Protein AF-A0A954HLS7-F1 (afdb_monomer)

Secondary structure (DSSP, 8-state):
-B-SS-TTTTSEEEEE--TTSTTPPPEEEEE-----S----SSPP-SSSBTTBS---S---EEEEESSPPPHHHHHTT--TTEEEEEE-EETTEEEEE-STT--PPPP--S------HHHHHHHHHHHHHHT-TT-----

Foldseek 3Di:
DAQLQDQDQARDKDWDADPLDVPGDIDIGGHGDDRNDDPDDPDDDDDQADNPHNGHDADDAKDWDFPDDDDPVCVVVVHCPRTPDIDGQDDPVDPQFGPDPVRSGDDDPPDDPPVQPPVRVVVVVVVVCLVRDPVPPVDD

Mean predicted aligned error: 10.37 Å

pLDDT: mean 76.91, std 12.08, range [29.14, 93.25]

Radius of gyration: 17.45 Å; Cα contacts (8 Å, |Δi|>4): 148; chains: 1; bounding box: 38×36×38 Å

Sequence (140 aa):
SVDLDDTSEYGITFYLKDLSTPNAEMQKAHVKHQAKSDIRSKRPVDFGGRAGSHLWDGLIHNVRLHNAALSDEQLAAADSSQLLFDSRFVDDSHPGHDVSPHNHHASLETTGTAVRTPQQRARIALLHALLNSNEMIYVD

Solvent-accessible surface area (backbone atoms only — not comparable to full-atom values): 9107 Å² total; per-residue (Å²): 86,78,42,52,85,41,55,46,40,79,16,27,42,48,78,50,62,56,84,88,44,87,86,48,68,76,43,75,48,66,41,66,49,84,65,72,69,89,82,74,72,91,63,80,92,66,82,60,42,52,96,91,38,80,66,60,90,78,85,61,56,68,51,75,43,56,81,60,84,73,52,72,66,41,58,75,66,67,57,69,74,60,56,76,45,78,50,72,45,48,43,90,91,42,74,47,35,44,69,55,98,79,63,72,52,50,88,75,84,86,80,69,89,69,80,66,49,71,66,55,50,50,49,51,53,48,51,52,49,53,77,70,35,85,81,65,57,80,90,122

Structure (mmCIF, N/CA/C/O backbone):
data_AF-A0A954HLS7-F1
#
_entry.id   AF-A0A954HLS7-F1
#
loop_
_atom_site.group_PDB
_atom_site.id
_atom_site.type_symbol
_atom_site.label_atom_id
_atom_site.label_alt_id
_atom_site.label_comp_id
_atom_site.label_asym_id
_atom_site.label_entity_id
_atom_site.label_seq_id
_atom_site.pdbx_PDB_ins_code
_atom_site.Cartn_x
_atom_site.Cartn_y
_atom_site.Cartn_z
_atom_site.occupancy
_atom_site.B_iso_or_equiv
_atom_site.auth_seq_id
_atom_site.auth_comp_id
_atom_site.auth_asym_id
_atom_site.auth_atom_id
_atom_site.pdbx_PDB_model_num
ATOM 1 N N . SER A 1 1 ? -1.137 3.399 8.909 1.00 72.50 1 SER A N 1
ATOM 2 C CA . SER A 1 1 ? -1.754 2.810 10.113 1.00 72.50 1 SER A CA 1
ATOM 3 C C . SER A 1 1 ? -3.187 3.298 10.220 1.00 72.50 1 SER A C 1
ATOM 5 O O . SER A 1 1 ? -3.449 4.402 9.752 1.00 72.50 1 SER A O 1
ATOM 7 N N . VAL A 1 2 ? -4.094 2.489 10.769 1.00 77.88 2 VAL A N 1
ATOM 8 C CA . VAL A 1 2 ? -5.503 2.851 10.990 1.00 77.88 2 VAL A CA 1
ATOM 9 C C . VAL A 1 2 ? -5.897 2.387 12.393 1.00 77.88 2 VAL A C 1
ATOM 11 O O . VAL A 1 2 ? -5.859 1.191 12.672 1.00 77.88 2 VAL A O 1
ATOM 14 N N . ASP A 1 3 ? -6.285 3.331 13.237 1.00 82.44 3 ASP A N 1
ATOM 15 C CA . ASP A 1 3 ? -6.940 3.159 14.526 1.00 82.44 3 ASP A CA 1
ATOM 16 C C . ASP A 1 3 ? -8.337 3.785 14.423 1.00 82.44 3 ASP A C 1
ATOM 18 O O . ASP A 1 3 ? -8.490 5.002 14.363 1.00 82.44 3 ASP A O 1
ATOM 22 N N . LEU A 1 4 ? -9.366 2.939 14.336 1.00 82.62 4 LEU A N 1
ATOM 23 C CA . LEU A 1 4 ? -10.743 3.396 14.135 1.00 82.62 4 LEU A CA 1
ATOM 24 C C . LEU A 1 4 ? -11.387 3.961 15.412 1.00 82.62 4 LEU A C 1
ATOM 26 O O . LEU A 1 4 ? -12.449 4.586 15.324 1.00 82.62 4 LEU A O 1
ATOM 30 N N . ASP A 1 5 ? -10.768 3.765 16.578 1.00 85.62 5 ASP A N 1
ATOM 31 C CA . ASP A 1 5 ? -11.259 4.313 17.842 1.00 85.62 5 ASP A CA 1
ATOM 32 C C . ASP A 1 5 ? -10.825 5.783 18.024 1.00 85.62 5 ASP A C 1
ATOM 34 O O . ASP A 1 5 ? -11.541 6.570 18.659 1.00 85.62 5 ASP A O 1
ATOM 38 N N . ASP A 1 6 ? -9.719 6.201 17.396 1.00 86.31 6 ASP A N 1
ATOM 39 C CA . ASP A 1 6 ? -9.228 7.584 17.402 1.00 86.31 6 ASP A CA 1
ATOM 40 C C . ASP A 1 6 ? -9.733 8.407 16.205 1.00 86.31 6 ASP A C 1
ATOM 42 O O . ASP A 1 6 ? -9.049 8.615 15.216 1.00 86.31 6 ASP A O 1
ATOM 46 N N . THR A 1 7 ? -10.913 9.013 16.329 1.00 87.19 7 THR A N 1
ATOM 47 C CA . THR A 1 7 ? -11.462 9.894 15.269 1.00 87.19 7 THR A CA 1
ATOM 48 C C . THR A 1 7 ? -10.765 11.253 15.076 1.00 87.19 7 THR A C 1
ATOM 50 O O . TH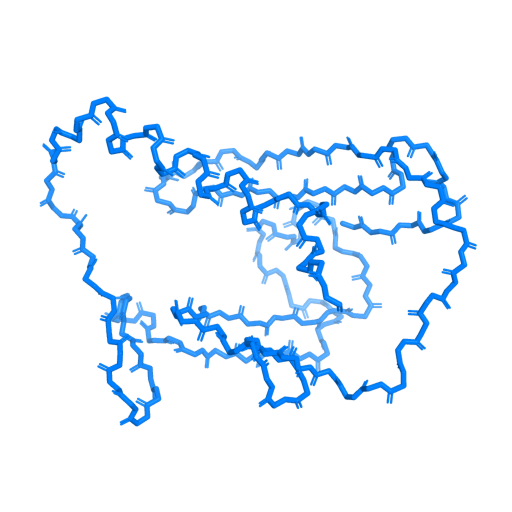R A 1 7 ? -11.319 12.149 14.424 1.00 87.19 7 THR A O 1
ATOM 53 N N . SER A 1 8 ? -9.594 11.473 15.674 1.00 90.31 8 SER A N 1
ATOM 54 C CA . SER 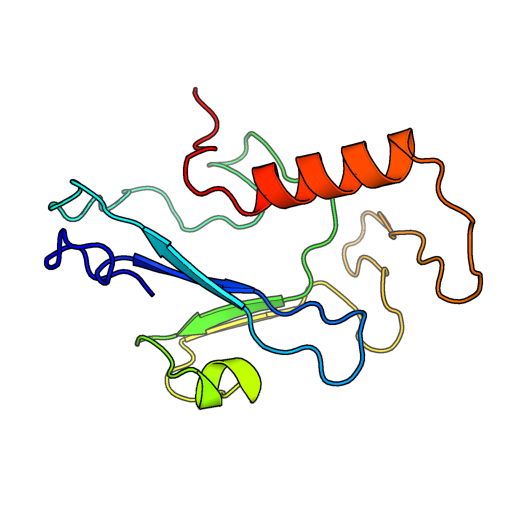A 1 8 ? -8.764 12.643 15.389 1.00 90.31 8 SER A CA 1
ATOM 55 C C . SER A 1 8 ? -8.031 12.497 14.047 1.00 90.31 8 SER A C 1
ATOM 57 O O . SER A 1 8 ? -8.259 11.563 13.283 1.00 90.31 8 SER A O 1
ATOM 59 N N . GLU A 1 9 ? -7.169 13.456 13.714 1.00 86.25 9 GLU A N 1
ATOM 60 C CA . GLU A 1 9 ? -6.292 13.345 12.542 1.00 86.25 9 GLU A CA 1
ATOM 61 C C . GLU A 1 9 ? -5.237 12.232 12.687 1.00 86.25 9 GLU A C 1
ATOM 63 O O . GLU A 1 9 ? -4.702 11.770 11.683 1.00 86.25 9 GLU A O 1
ATOM 68 N N . TYR A 1 10 ? -4.977 11.759 13.910 1.00 87.19 10 TYR A N 1
ATOM 69 C CA . TYR A 1 10 ? -3.959 10.747 14.198 1.00 87.19 10 TYR A CA 1
ATOM 70 C C . TYR A 1 10 ? -4.465 9.304 14.082 1.00 87.19 10 TYR A C 1
ATOM 72 O O . TYR A 1 10 ? -3.641 8.395 13.995 1.00 87.19 10 TYR A O 1
ATOM 80 N N . GLY A 1 11 ? -5.784 9.085 14.004 1.00 84.19 11 GLY A N 1
ATOM 81 C CA . GLY A 1 11 ? -6.347 7.745 13.822 1.00 84.19 11 GLY A CA 1
ATOM 82 C C . GLY A 1 11 ? -5.978 7.109 12.488 1.00 84.19 11 GLY A C 1
ATOM 83 O O . GLY A 1 11 ? -5.853 5.893 12.390 1.00 84.19 11 GLY A O 1
ATOM 84 N N . ILE A 1 12 ? -5.744 7.902 11.439 1.00 84.88 12 ILE A N 1
ATOM 85 C CA . ILE A 1 12 ? -5.318 7.383 10.135 1.00 84.88 12 ILE A CA 1
ATOM 86 C C . ILE A 1 12 ? -4.058 8.103 9.671 1.00 84.88 12 ILE A C 1
ATOM 88 O O . ILE A 1 12 ? -4.074 9.305 9.402 1.00 84.88 12 ILE A O 1
ATOM 92 N N . THR A 1 13 ? -2.993 7.323 9.480 1.00 85.38 13 THR A N 1
ATOM 93 C CA . THR A 1 13 ? -1.708 7.805 8.958 1.00 85.38 13 THR A CA 1
ATOM 94 C C . THR A 1 13 ? -1.341 7.083 7.671 1.00 85.38 13 THR A C 1
ATOM 96 O O . THR A 1 13 ? -1.205 5.851 7.652 1.00 85.38 13 THR A O 1
ATOM 99 N N . PHE A 1 14 ? -1.111 7.856 6.613 1.00 84.44 14 PHE A N 1
ATOM 100 C CA . PHE A 1 14 ? -0.532 7.389 5.356 1.00 84.44 14 PHE A CA 1
ATOM 101 C C . PHE A 1 14 ? 0.959 7.636 5.329 1.00 84.44 14 PHE A C 1
ATOM 103 O O . PHE A 1 14 ? 1.434 8.671 5.795 1.00 84.44 14 PHE A O 1
ATOM 110 N N . TYR A 1 15 ? 1.664 6.693 4.722 1.00 83.75 15 TYR A N 1
ATOM 111 C CA . TYR A 1 15 ? 3.099 6.744 4.532 1.00 83.75 15 TYR A CA 1
ATOM 112 C C . TYR A 1 15 ? 3.396 6.585 3.056 1.00 83.75 15 TYR A C 1
ATOM 114 O O . TYR A 1 15 ? 2.887 5.666 2.415 1.00 83.75 15 TYR A O 1
ATOM 122 N N . LEU A 1 16 ? 4.234 7.467 2.532 1.00 84.62 16 LEU A N 1
ATOM 123 C CA . LEU A 1 16 ? 4.662 7.422 1.147 1.00 84.62 16 LEU A CA 1
ATOM 124 C C . LEU A 1 16 ? 6.159 7.689 1.075 1.00 84.62 16 LEU A C 1
ATOM 126 O O . LEU A 1 16 ? 6.658 8.659 1.640 1.00 84.62 16 LEU A O 1
ATOM 130 N N . LYS A 1 17 ? 6.881 6.838 0.353 1.00 80.69 17 LYS A N 1
ATOM 131 C CA . LYS A 1 17 ? 8.299 7.032 0.065 1.00 80.69 17 LYS A CA 1
ATOM 132 C C . LYS A 1 17 ? 8.522 6.848 -1.427 1.00 80.69 17 LYS A C 1
ATOM 134 O O . LYS A 1 17 ? 8.208 5.794 -1.970 1.00 80.69 17 LYS A O 1
ATOM 139 N N . ASP A 1 18 ? 9.066 7.873 -2.073 1.00 79.19 18 ASP A N 1
ATOM 140 C CA . ASP A 1 18 ? 9.431 7.801 -3.485 1.00 79.19 18 ASP A CA 1
ATOM 141 C C . ASP A 1 18 ? 10.719 6.986 -3.645 1.00 79.19 18 ASP A C 1
ATOM 143 O O . ASP A 1 18 ? 11.816 7.455 -3.349 1.00 79.19 18 ASP A O 1
ATOM 147 N N . LEU A 1 19 ? 10.586 5.746 -4.113 1.00 77.50 19 LEU A N 1
ATOM 148 C CA . LEU A 1 19 ? 11.722 4.845 -4.304 1.00 77.50 19 LEU A CA 1
ATOM 149 C C . LEU A 1 19 ? 12.576 5.186 -5.538 1.00 77.50 19 LEU A C 1
ATOM 151 O O . LEU A 1 19 ? 13.650 4.612 -5.697 1.00 77.50 19 LEU A O 1
ATOM 155 N N . SER A 1 20 ? 12.143 6.116 -6.398 1.00 68.06 20 SER A N 1
ATOM 156 C CA . SER A 1 20 ? 12.937 6.567 -7.551 1.00 68.06 20 SER A CA 1
ATOM 157 C C . SER A 1 20 ? 14.052 7.543 -7.165 1.00 68.06 20 SER A C 1
ATOM 159 O O . SER A 1 20 ? 15.031 7.687 -7.898 1.00 68.06 20 SER A O 1
ATOM 161 N N . THR A 1 21 ? 13.931 8.189 -6.000 1.00 75.12 21 THR A N 1
ATOM 162 C CA . THR A 1 21 ? 14.927 9.127 -5.478 1.00 75.12 21 THR A CA 1
ATOM 163 C C . THR A 1 21 ? 15.747 8.447 -4.377 1.00 75.12 21 THR A C 1
ATOM 165 O O . THR A 1 21 ? 15.189 8.058 -3.345 1.00 75.12 21 THR A O 1
ATOM 168 N N . PRO A 1 22 ? 17.079 8.310 -4.538 1.00 78.31 22 PRO A N 1
ATOM 169 C CA . PRO A 1 22 ? 17.928 7.760 -3.489 1.00 78.31 22 PRO A CA 1
ATOM 170 C C . PRO A 1 22 ? 17.766 8.545 -2.187 1.00 78.31 22 PRO A C 1
ATOM 172 O O . PRO A 1 22 ? 17.853 9.771 -2.182 1.00 78.31 22 PRO A O 1
ATOM 175 N N . ASN A 1 23 ? 17.550 7.831 -1.081 1.00 79.94 23 ASN A N 1
ATOM 176 C CA . ASN A 1 23 ? 17.339 8.411 0.249 1.00 79.94 23 ASN A CA 1
ATOM 177 C C . ASN A 1 23 ? 16.155 9.391 0.348 1.00 79.94 23 ASN A C 1
ATOM 179 O O . ASN A 1 23 ? 16.182 10.275 1.200 1.00 79.94 23 ASN A O 1
ATOM 183 N N . ALA A 1 24 ? 15.116 9.241 -0.485 1.00 81.62 24 ALA A N 1
ATOM 184 C CA . ALA A 1 24 ? 13.890 10.019 -0.328 1.00 81.62 24 ALA A CA 1
ATOM 185 C C . ALA A 1 24 ? 13.359 9.936 1.109 1.00 81.62 24 ALA A C 1
ATOM 187 O O . ALA A 1 24 ? 13.277 8.850 1.696 1.00 81.62 24 ALA A O 1
ATOM 188 N N . GLU A 1 25 ? 12.977 11.084 1.661 1.00 87.44 25 GLU A N 1
ATOM 189 C CA . GLU A 1 25 ? 12.346 11.142 2.973 1.00 87.44 25 GLU A CA 1
ATOM 190 C C . GLU A 1 25 ? 10.960 10.491 2.931 1.00 87.44 25 GLU A C 1
ATOM 192 O O . GLU A 1 25 ? 10.227 10.589 1.942 1.00 87.44 25 GLU A O 1
ATOM 197 N N . MET A 1 26 ? 10.599 9.809 4.019 1.00 85.62 26 MET A N 1
ATOM 198 C CA . MET A 1 26 ? 9.264 9.246 4.164 1.00 85.62 26 MET A CA 1
ATOM 199 C C . MET A 1 26 ? 8.271 10.365 4.473 1.00 85.62 26 MET A C 1
ATOM 201 O O . MET A 1 26 ? 8.365 11.038 5.497 1.00 85.62 26 MET A O 1
ATOM 205 N N . GLN A 1 27 ? 7.305 10.543 3.583 1.00 87.94 27 GLN A N 1
ATOM 206 C CA . GLN A 1 27 ? 6.222 11.501 3.733 1.00 87.94 27 GLN A CA 1
ATOM 207 C C . GLN A 1 27 ? 5.102 10.886 4.565 1.00 87.94 27 GLN A C 1
ATOM 209 O O . GLN A 1 27 ? 4.817 9.690 4.452 1.00 87.94 27 GLN A O 1
ATOM 214 N N . LYS A 1 28 ? 4.457 11.721 5.382 1.00 89.25 28 LYS A N 1
ATOM 215 C CA . LYS A 1 28 ? 3.332 11.329 6.231 1.00 89.25 28 LYS A CA 1
ATOM 216 C C . LYS A 1 28 ? 2.152 12.258 6.017 1.00 89.25 28 LYS A C 1
ATOM 218 O O . LYS A 1 28 ? 2.330 13.474 5.965 1.00 89.25 28 LYS A O 1
ATOM 223 N N . ALA A 1 29 ? 0.959 11.686 5.955 1.00 87.44 29 ALA A N 1
ATOM 224 C CA . ALA A 1 29 ? -0.287 12.439 5.961 1.00 87.44 29 ALA A CA 1
ATOM 225 C C . ALA A 1 29 ? -1.221 11.886 7.038 1.00 87.44 29 ALA A C 1
ATOM 227 O O . ALA A 1 29 ? -1.382 10.672 7.159 1.00 87.44 29 ALA A O 1
ATOM 228 N N . HIS A 1 30 ? -1.825 12.797 7.793 1.00 88.31 30 HIS A N 1
ATOM 229 C CA . HIS A 1 30 ? -2.794 12.526 8.850 1.00 88.31 30 HIS A CA 1
ATOM 230 C C . HIS A 1 30 ? -4.181 12.889 8.335 1.00 88.31 30 HIS A C 1
ATOM 232 O O . HIS A 1 30 ? -4.354 13.951 7.729 1.00 88.31 30 HIS A O 1
ATOM 238 N N . VAL A 1 31 ? -5.159 12.008 8.530 1.00 81.50 31 VAL A N 1
ATOM 239 C CA . VAL A 1 31 ? -6.514 12.211 8.012 1.00 81.50 31 VAL A CA 1
ATOM 240 C C . VAL A 1 31 ? -7.528 11.969 9.112 1.00 81.50 31 VAL A C 1
ATOM 242 O O . VAL A 1 31 ? -7.619 10.885 9.681 1.00 81.50 31 VAL A O 1
ATOM 245 N N . LYS A 1 32 ? -8.344 12.992 9.369 1.00 85.88 32 LYS A N 1
ATOM 246 C CA . LYS A 1 32 ? -9.490 12.874 10.266 1.00 85.88 32 LYS A CA 1
ATOM 247 C C . LYS A 1 32 ? -10.545 11.962 9.646 1.00 85.88 32 LYS A C 1
ATOM 249 O O . LYS A 1 32 ? -10.925 12.159 8.495 1.00 85.88 32 LYS A O 1
ATOM 254 N N . HIS A 1 33 ? -11.092 11.037 10.428 1.00 81.50 33 HIS A N 1
ATOM 255 C CA . HIS A 1 33 ? -12.184 10.166 9.993 1.00 81.50 33 HIS A CA 1
ATOM 256 C C . HIS A 1 33 ? -13.354 10.165 10.978 1.00 81.50 33 HIS A C 1
ATOM 258 O O . HIS A 1 33 ? -13.249 10.586 12.126 1.00 81.50 33 HIS A O 1
ATOM 264 N N . GLN A 1 34 ? -14.503 9.684 10.504 1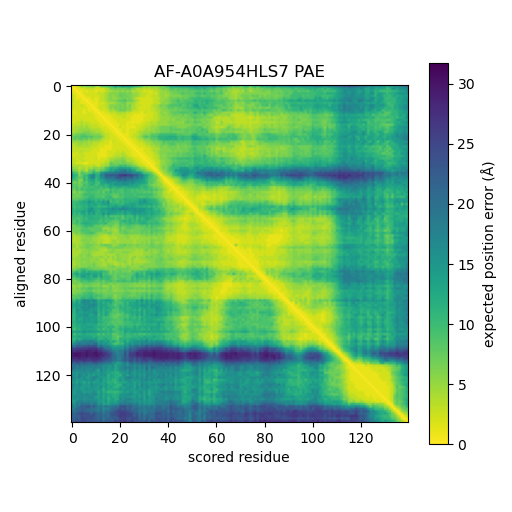.00 81.38 34 GLN A N 1
ATOM 265 C CA . GLN A 1 34 ? -15.700 9.463 11.326 1.00 81.38 34 GLN A CA 1
ATOM 266 C C . GLN A 1 34 ? -16.050 7.976 11.465 1.00 81.38 34 GLN A C 1
ATOM 268 O O . GLN A 1 34 ? -16.985 7.624 12.182 1.00 81.38 34 GLN A O 1
ATOM 273 N N . ALA A 1 35 ? -15.315 7.099 10.776 1.00 73.25 35 ALA A N 1
ATOM 274 C CA . ALA A 1 35 ? -15.519 5.661 10.841 1.00 73.25 35 ALA A CA 1
ATOM 275 C C . ALA A 1 35 ? -15.129 5.142 12.233 1.00 73.25 35 ALA A C 1
ATOM 277 O O . ALA A 1 35 ? -13.952 5.155 12.562 1.00 73.25 35 ALA A O 1
ATOM 278 N N . LYS A 1 36 ? -16.118 4.712 13.025 1.00 72.69 36 LYS A N 1
ATOM 279 C CA . LYS A 1 36 ? -15.956 4.178 14.395 1.00 72.69 36 LYS A CA 1
ATOM 280 C C . LYS A 1 36 ? -16.331 2.699 14.524 1.00 72.69 36 LYS A C 1
ATOM 282 O O . LYS A 1 36 ? -16.481 2.185 15.625 1.00 72.69 36 LYS A O 1
ATOM 287 N N . SER A 1 37 ? -16.615 2.032 13.408 1.00 66.75 37 SER A N 1
ATOM 288 C CA . SER A 1 37 ? -17.142 0.669 13.416 1.00 66.75 37 SER A CA 1
ATOM 289 C C . SER A 1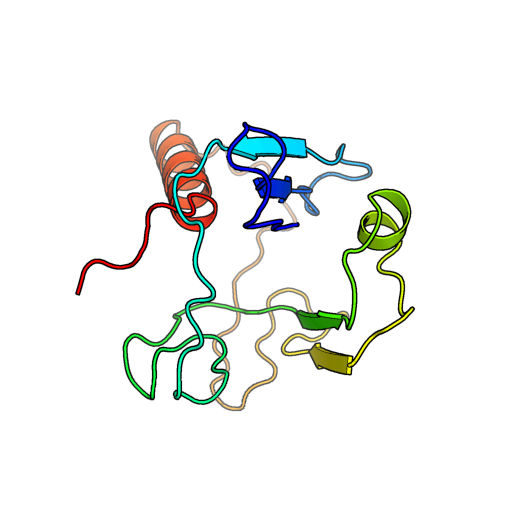 37 ? -16.322 -0.237 12.520 1.00 66.75 37 SER A C 1
ATOM 291 O O . SER A 1 37 ? -15.988 0.138 11.397 1.00 66.75 37 SER A O 1
ATOM 293 N N . ASP A 1 38 ? -16.078 -1.445 13.018 1.00 61.56 38 ASP A N 1
ATOM 294 C CA . ASP A 1 38 ? -15.357 -2.522 12.352 1.00 61.56 38 ASP A CA 1
ATOM 295 C C . ASP A 1 38 ? -16.136 -2.978 11.100 1.00 61.56 38 ASP A C 1
ATOM 297 O O . ASP A 1 38 ? -17.053 -3.804 11.166 1.00 61.56 38 ASP A O 1
ATOM 301 N N . ILE A 1 39 ? -15.832 -2.389 9.938 1.00 63.78 39 ILE A N 1
ATOM 302 C CA . ILE A 1 39 ? -16.363 -2.858 8.654 1.00 63.78 39 ILE A CA 1
ATOM 303 C C . ILE A 1 39 ? -15.606 -4.137 8.299 1.00 63.78 39 ILE A C 1
ATOM 305 O O . ILE A 1 39 ? -14.624 -4.129 7.558 1.00 63.78 39 ILE A O 1
ATOM 309 N N . ARG A 1 40 ? -16.078 -5.272 8.820 1.00 65.06 40 ARG A N 1
ATOM 310 C CA . ARG A 1 40 ? -15.591 -6.585 8.392 1.00 65.06 40 ARG A CA 1
ATOM 311 C C . ARG A 1 40 ? -16.313 -7.023 7.135 1.00 65.06 40 ARG A C 1
ATOM 313 O O . ARG A 1 40 ? -17.445 -7.511 7.172 1.00 65.06 40 ARG A O 1
ATOM 320 N N . SER A 1 41 ? -15.631 -6.876 6.007 1.00 71.31 41 SER A N 1
ATOM 321 C CA . SER A 1 41 ? -16.058 -7.511 4.767 1.00 71.31 41 SER A CA 1
ATOM 322 C C . SER A 1 41 ? -16.123 -9.030 4.959 1.00 71.31 41 SER A C 1
ATOM 324 O O . SER A 1 41 ? -15.184 -9.642 5.459 1.00 71.31 41 SER A O 1
ATOM 326 N N . LYS A 1 42 ? -17.225 -9.655 4.530 1.00 80.38 42 LYS A N 1
ATOM 327 C CA . LYS A 1 42 ? -17.326 -11.124 4.423 1.00 80.38 42 LYS A CA 1
ATOM 328 C C . LYS A 1 42 ? -16.652 -11.669 3.158 1.00 80.38 42 LYS A C 1
ATOM 330 O O . LYS A 1 42 ? -16.686 -12.873 2.920 1.00 80.38 42 LYS A O 1
ATOM 335 N N . ARG A 1 43 ? -16.123 -10.790 2.303 1.00 77.44 43 ARG A N 1
ATOM 336 C CA . ARG A 1 43 ? -15.457 -11.176 1.057 1.00 77.44 43 ARG A CA 1
ATOM 337 C C . ARG A 1 43 ? -14.037 -11.665 1.359 1.00 77.44 43 ARG A C 1
ATOM 339 O O . ARG A 1 43 ? -13.440 -11.188 2.324 1.00 77.44 43 ARG A O 1
ATOM 346 N N . PRO A 1 44 ? -13.496 -12.586 0.545 1.00 80.44 44 PRO A N 1
ATOM 347 C CA . PRO A 1 44 ? -12.083 -12.929 0.624 1.00 80.44 44 PRO A CA 1
ATOM 348 C C . PRO A 1 44 ? -11.216 -11.687 0.386 1.00 80.44 44 PRO A C 1
ATOM 350 O O . PRO A 1 44 ? -11.638 -10.742 -0.285 1.00 80.44 44 PRO A O 1
ATOM 353 N N . VAL A 1 45 ? -10.004 -11.708 0.940 1.00 79.38 45 VAL A N 1
ATOM 354 C CA . VAL A 1 45 ? -8.968 -10.731 0.595 1.00 79.38 45 VAL A CA 1
ATOM 355 C C . VAL A 1 45 ? -8.582 -10.961 -0.865 1.00 79.38 45 VAL A C 1
ATOM 357 O O . VAL A 1 45 ? -8.320 -12.096 -1.258 1.00 79.38 45 VAL A O 1
ATOM 360 N N . ASP A 1 46 ? -8.582 -9.891 -1.652 1.00 82.00 46 ASP A N 1
ATOM 361 C CA . ASP A 1 46 ? -8.266 -9.894 -3.080 1.00 82.00 46 ASP A CA 1
ATOM 362 C C . ASP A 1 46 ? -7.240 -8.785 -3.350 1.00 82.00 46 ASP A C 1
ATOM 364 O O . ASP A 1 46 ? -7.290 -7.725 -2.718 1.00 82.00 46 ASP A O 1
ATOM 368 N N . PHE A 1 47 ? -6.296 -9.034 -4.255 1.00 82.31 47 PHE A N 1
ATOM 369 C CA . PHE A 1 47 ? -5.240 -8.090 -4.619 1.00 82.31 47 PHE A CA 1
ATOM 370 C C . PHE A 1 47 ? -5.339 -7.787 -6.107 1.00 82.31 47 PHE A C 1
ATOM 372 O O . PHE A 1 47 ? -5.287 -8.689 -6.937 1.00 82.31 47 PHE A O 1
ATOM 379 N N . GLY A 1 48 ? -5.462 -6.504 -6.447 1.00 80.38 48 GLY A N 1
ATOM 380 C CA . GLY A 1 48 ? -5.617 -6.093 -7.841 1.00 80.38 48 GLY A CA 1
ATOM 381 C C . GLY A 1 48 ? -7.003 -6.390 -8.424 1.00 80.38 48 GLY A C 1
ATOM 382 O O . GLY A 1 48 ? -7.144 -6.481 -9.638 1.00 80.38 48 GLY A O 1
ATOM 383 N N . GLY A 1 49 ? -8.031 -6.533 -7.587 1.00 81.50 49 GLY A N 1
ATOM 384 C CA . GLY A 1 49 ? -9.402 -6.748 -8.033 1.00 81.50 49 GLY A CA 1
ATOM 385 C C . GLY A 1 49 ? -10.428 -6.557 -6.921 1.00 81.50 49 GLY A C 1
ATOM 386 O O . GLY A 1 49 ? -10.102 -6.251 -5.772 1.00 81.50 49 GLY A O 1
ATOM 387 N N . ARG A 1 50 ? -11.700 -6.735 -7.280 1.00 78.56 50 ARG A N 1
ATOM 388 C CA . ARG A 1 50 ? -12.845 -6.752 -6.367 1.00 78.56 50 ARG A CA 1
ATOM 389 C C . ARG A 1 50 ? -13.744 -7.933 -6.715 1.00 78.56 50 ARG A C 1
ATOM 391 O O . ARG A 1 50 ? -14.618 -7.811 -7.574 1.00 78.56 50 ARG A O 1
ATOM 398 N N . ALA A 1 51 ? -13.559 -9.062 -6.031 1.00 74.62 51 ALA A N 1
ATOM 399 C CA . ALA A 1 51 ? -14.411 -10.249 -6.177 1.00 74.62 51 ALA A CA 1
ATOM 400 C C . ALA A 1 51 ? -14.551 -10.708 -7.647 1.00 74.62 51 ALA A C 1
ATOM 402 O O . ALA A 1 51 ? -15.647 -11.026 -8.105 1.00 74.62 51 ALA A O 1
ATOM 403 N N . GLY A 1 52 ? -13.438 -10.687 -8.391 1.00 74.56 52 GLY A N 1
ATOM 404 C CA . GLY A 1 52 ? -13.397 -11.051 -9.813 1.00 74.56 52 GLY A CA 1
ATOM 405 C C . GLY A 1 52 ? -13.837 -9.954 -10.795 1.00 74.56 52 GLY A C 1
ATOM 406 O O . GLY A 1 52 ? -14.030 -10.241 -11.972 1.00 74.56 52 GLY A O 1
ATOM 407 N N . SER A 1 53 ? -13.998 -8.708 -10.340 1.00 77.69 53 SER A N 1
ATOM 408 C CA . SER A 1 53 ? -14.326 -7.533 -11.167 1.00 77.69 53 SER A CA 1
ATOM 409 C C . SER A 1 53 ? -13.381 -6.358 -10.872 1.00 77.69 53 SER A C 1
ATOM 411 O O . SER A 1 53 ? -12.635 -6.416 -9.899 1.00 77.69 53 SER A O 1
ATOM 413 N N . HIS A 1 54 ? -13.407 -5.298 -11.695 1.00 78.12 54 HIS A N 1
ATOM 414 C CA . HIS A 1 54 ? -12.548 -4.101 -11.559 1.00 78.12 54 HIS A CA 1
ATOM 415 C C . HIS A 1 54 ? -11.064 -4.444 -11.388 1.00 78.12 54 HIS A C 1
ATOM 417 O O . HIS A 1 54 ? -10.431 -4.091 -10.393 1.00 78.12 54 HIS A O 1
ATOM 423 N N . LEU A 1 55 ? -10.543 -5.200 -12.350 1.00 81.06 55 LEU A N 1
ATOM 424 C CA . LEU A 1 55 ? -9.175 -5.689 -12.303 1.00 81.06 55 LEU A CA 1
ATOM 425 C C . LEU A 1 55 ? -8.190 -4.531 -12.466 1.00 81.06 55 LEU A C 1
ATOM 427 O O . LEU A 1 55 ? -8.384 -3.637 -13.292 1.00 81.06 55 LEU A O 1
ATOM 431 N N . TRP A 1 56 ? -7.142 -4.565 -11.657 1.00 78.38 56 TRP A N 1
ATOM 432 C CA . TRP A 1 56 ? -6.001 -3.680 -11.763 1.00 78.38 56 TRP A CA 1
ATOM 433 C C . TRP A 1 56 ? -5.269 -3.938 -13.078 1.00 78.38 56 TRP A C 1
ATOM 435 O O . TRP A 1 56 ? -4.959 -5.082 -13.411 1.00 78.38 56 TRP A O 1
ATOM 445 N N . ASP A 1 57 ? -4.980 -2.858 -13.798 1.00 75.19 57 ASP A N 1
ATOM 446 C CA . ASP A 1 57 ? -4.168 -2.870 -15.010 1.00 75.19 57 ASP A CA 1
ATOM 447 C C . ASP A 1 57 ? -2.842 -2.155 -14.721 1.00 75.19 57 ASP A C 1
ATOM 449 O O . ASP A 1 57 ? -2.737 -0.926 -14.771 1.00 75.19 57 ASP A O 1
ATOM 453 N N . GLY A 1 58 ? -1.848 -2.938 -14.301 1.00 75.50 58 GLY A N 1
ATOM 454 C CA . GLY A 1 58 ? -0.517 -2.469 -13.937 1.00 75.50 58 GLY A CA 1
ATOM 455 C C . GLY A 1 58 ? 0.270 -3.510 -13.141 1.00 75.50 58 GLY A C 1
ATOM 456 O O . GLY A 1 58 ? -0.218 -4.602 -12.854 1.00 75.50 58 GLY A O 1
ATOM 457 N N . LEU A 1 59 ? 1.485 -3.153 -12.722 1.00 79.12 59 LEU A N 1
ATOM 458 C CA . LEU A 1 59 ? 2.342 -4.039 -11.930 1.00 79.12 59 LEU A CA 1
ATOM 459 C C . LEU A 1 59 ? 2.193 -3.775 -10.436 1.00 79.12 59 LEU A C 1
ATOM 461 O O . LEU A 1 59 ? 2.272 -2.636 -9.980 1.00 79.12 59 LEU A O 1
ATOM 465 N N . ILE A 1 60 ? 2.026 -4.850 -9.677 1.00 79.94 60 ILE A N 1
ATOM 466 C CA . ILE A 1 60 ? 2.174 -4.860 -8.222 1.00 79.94 60 ILE A CA 1
ATOM 467 C C . ILE A 1 60 ? 3.572 -5.411 -7.949 1.00 79.94 60 ILE A C 1
ATOM 469 O O . ILE A 1 60 ? 3.940 -6.415 -8.535 1.00 79.94 60 ILE A O 1
ATOM 473 N N . HIS A 1 61 ? 4.373 -4.769 -7.100 1.00 79.06 61 HIS A N 1
ATOM 474 C CA . HIS A 1 61 ? 5.719 -5.267 -6.795 1.00 79.06 61 HIS A CA 1
ATOM 475 C C . HIS A 1 61 ? 5.655 -6.400 -5.769 1.00 79.06 61 HIS A C 1
ATOM 477 O O . HIS A 1 61 ? 5.970 -7.560 -6.038 1.00 79.06 61 HIS A O 1
ATOM 483 N N . ASN A 1 62 ? 5.240 -6.055 -4.558 1.00 85.56 62 ASN A N 1
ATOM 484 C CA . ASN A 1 62 ? 5.101 -6.973 -3.448 1.00 85.56 62 ASN A CA 1
ATOM 485 C C . ASN A 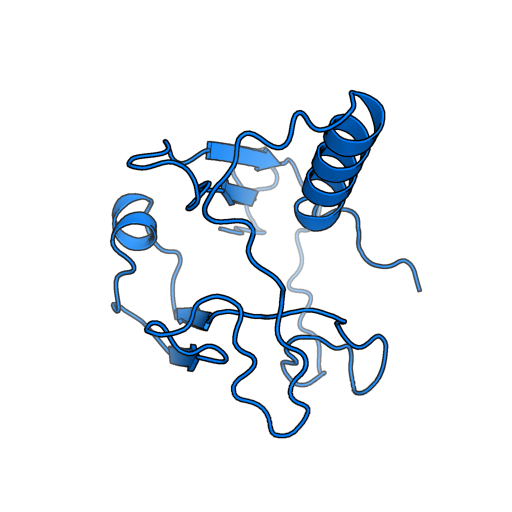1 62 ? 3.913 -6.569 -2.5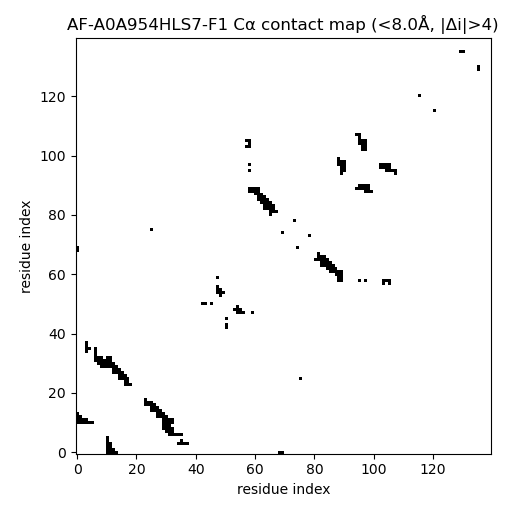81 1.00 85.56 62 ASN A C 1
ATOM 487 O O . ASN A 1 62 ? 3.574 -5.394 -2.455 1.00 85.56 62 ASN A O 1
ATOM 491 N N . VAL A 1 63 ? 3.302 -7.567 -1.962 1.00 86.94 63 VAL A N 1
ATOM 492 C CA . VAL A 1 63 ? 2.217 -7.399 -1.005 1.00 86.94 63 VAL A CA 1
ATOM 493 C C . VAL A 1 63 ? 2.636 -8.075 0.284 1.00 86.94 63 VAL A C 1
ATOM 495 O O . VAL A 1 63 ? 2.902 -9.277 0.296 1.00 86.94 63 VAL A O 1
ATOM 498 N N . ARG A 1 64 ? 2.686 -7.297 1.367 1.00 90.50 64 ARG A N 1
ATOM 499 C CA . ARG A 1 64 ? 3.046 -7.775 2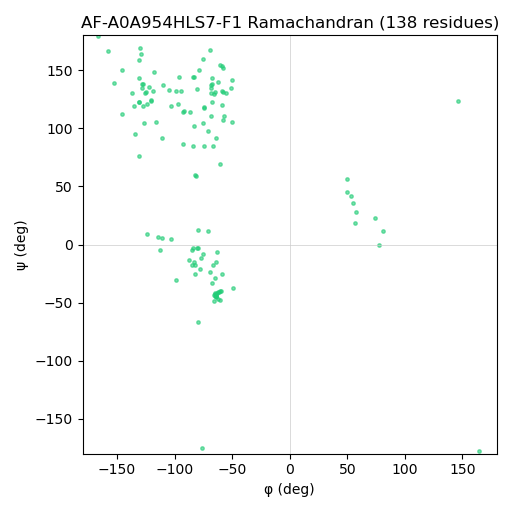.703 1.00 90.50 64 ARG A CA 1
ATOM 500 C C . ARG A 1 64 ? 1.919 -7.476 3.680 1.00 90.50 64 ARG A C 1
ATOM 502 O O . ARG A 1 64 ? 1.376 -6.374 3.677 1.00 90.50 64 ARG A O 1
ATOM 509 N N . LEU A 1 65 ? 1.579 -8.452 4.514 1.00 88.06 65 LEU A N 1
ATOM 510 C CA . LEU A 1 65 ? 0.605 -8.306 5.595 1.00 88.06 65 LEU A CA 1
ATOM 511 C C . LEU A 1 65 ? 1.298 -8.570 6.924 1.00 88.06 65 LEU A C 1
ATOM 513 O O . LEU A 1 65 ? 1.959 -9.595 7.068 1.00 88.06 65 LEU A O 1
ATOM 517 N N . HIS A 1 66 ? 1.095 -7.691 7.901 1.00 90.81 66 HIS A N 1
ATOM 518 C CA . HIS A 1 66 ? 1.636 -7.835 9.249 1.00 90.81 66 HIS A CA 1
ATOM 519 C C . HIS A 1 66 ? 0.501 -7.937 10.273 1.00 90.81 66 HIS A C 1
ATOM 521 O O . HIS A 1 66 ? -0.559 -7.339 10.101 1.00 90.81 66 HIS A O 1
ATOM 527 N N . ASN A 1 67 ? 0.730 -8.680 11.355 1.00 91.69 67 ASN A N 1
ATOM 528 C CA . ASN A 1 67 ? -0.200 -8.846 12.476 1.00 91.69 67 ASN A CA 1
ATOM 529 C C . ASN A 1 67 ? -0.178 -7.663 13.463 1.00 91.69 67 ASN A C 1
ATOM 531 O O . ASN A 1 67 ? -0.656 -7.782 14.589 1.00 91.69 67 ASN A O 1
ATOM 535 N N . ALA A 1 68 ? 0.447 -6.549 13.088 1.00 89.38 68 ALA A N 1
ATOM 536 C CA . ALA A 1 68 ? 0.497 -5.336 13.886 1.00 89.38 68 ALA A CA 1
ATOM 537 C C . ALA A 1 68 ? 0.774 -4.118 13.005 1.00 89.38 68 ALA A C 1
ATOM 539 O O . ALA A 1 68 ? 1.212 -4.241 11.857 1.00 89.38 68 ALA A O 1
ATOM 540 N N . ALA A 1 69 ? 0.556 -2.937 13.580 1.00 85.69 69 ALA A N 1
ATOM 541 C CA . ALA A 1 69 ? 1.051 -1.696 13.012 1.00 85.69 69 ALA A CA 1
ATOM 542 C C . ALA A 1 69 ? 2.584 -1.650 13.115 1.00 85.69 69 ALA A C 1
ATOM 544 O O . ALA A 1 69 ? 3.143 -1.878 14.186 1.00 85.69 69 ALA A O 1
ATOM 545 N N . LEU A 1 70 ? 3.246 -1.343 12.000 1.00 87.62 70 LEU A N 1
ATOM 546 C CA . LEU A 1 70 ? 4.691 -1.134 11.955 1.00 87.62 70 LEU A CA 1
ATOM 547 C C . LEU A 1 70 ? 5.037 0.301 12.366 1.00 87.62 70 LEU A C 1
ATOM 549 O O . LEU A 1 70 ? 4.315 1.234 12.005 1.00 87.62 70 LEU A O 1
ATOM 553 N N . SER A 1 71 ? 6.158 0.474 13.069 1.00 87.44 71 SER A N 1
ATOM 554 C CA . SER A 1 71 ? 6.778 1.787 13.263 1.00 87.44 71 SER A CA 1
ATOM 555 C C . SER A 1 71 ? 7.362 2.323 11.952 1.00 87.44 71 SER A C 1
ATOM 557 O O . SER A 1 71 ? 7.531 1.585 10.975 1.00 87.44 71 SER A O 1
ATOM 559 N N . ASP A 1 72 ? 7.715 3.608 11.928 1.00 83.62 72 ASP A N 1
ATOM 560 C CA . ASP A 1 72 ? 8.334 4.225 10.752 1.00 83.62 72 ASP A CA 1
ATOM 561 C C . ASP A 1 72 ? 9.668 3.556 10.399 1.00 83.62 72 ASP A C 1
ATOM 563 O O . ASP A 1 72 ? 9.964 3.325 9.226 1.00 83.62 72 ASP A O 1
ATOM 567 N N . GLU A 1 73 ? 10.467 3.210 11.411 1.00 86.25 73 GLU A N 1
ATOM 568 C CA . GLU A 1 73 ? 11.745 2.522 11.241 1.00 86.25 73 GLU A CA 1
ATOM 569 C C . GLU A 1 73 ? 11.533 1.124 10.664 1.00 86.25 73 GLU A C 1
ATOM 571 O O . GLU A 1 73 ? 12.242 0.726 9.740 1.00 86.25 73 GLU A O 1
ATOM 576 N N . GLN A 1 74 ? 10.528 0.397 11.161 1.00 89.19 74 GLN A N 1
ATOM 577 C CA . GLN A 1 74 ? 10.184 -0.934 10.664 1.00 89.19 74 GLN A CA 1
ATOM 578 C C . GLN A 1 74 ? 9.686 -0.884 9.215 1.00 89.19 74 GLN A C 1
ATOM 580 O O . GLN A 1 74 ? 10.090 -1.708 8.391 1.00 89.19 74 GLN A O 1
ATOM 585 N N . LEU A 1 75 ? 8.856 0.106 8.871 1.00 84.50 75 LEU A N 1
ATOM 586 C CA . LEU A 1 75 ? 8.385 0.312 7.502 1.00 84.50 75 LEU A CA 1
ATOM 587 C C . LEU A 1 75 ? 9.545 0.674 6.562 1.00 84.50 75 LEU A C 1
ATOM 589 O O . LEU A 1 75 ? 9.654 0.119 5.469 1.00 84.50 75 LEU A O 1
ATOM 593 N N . ALA A 1 76 ? 10.438 1.569 6.991 1.00 81.75 76 ALA A N 1
ATOM 594 C CA . ALA A 1 76 ? 11.593 1.997 6.206 1.00 81.75 76 ALA A CA 1
ATOM 595 C C . ALA A 1 76 ? 12.634 0.884 6.006 1.00 81.75 76 ALA A C 1
ATOM 597 O O . ALA A 1 76 ? 13.268 0.838 4.952 1.00 81.75 76 ALA A O 1
ATOM 598 N N . ALA A 1 77 ? 12.798 -0.003 6.990 1.00 83.06 77 ALA A N 1
ATOM 599 C CA . ALA A 1 77 ? 13.710 -1.143 6.932 1.00 83.06 77 ALA A CA 1
ATOM 600 C C . ALA A 1 77 ? 13.144 -2.348 6.159 1.00 83.06 77 ALA A C 1
ATOM 602 O O . ALA A 1 77 ? 13.845 -3.349 6.017 1.00 83.06 77 ALA A O 1
ATOM 603 N N . ALA A 1 78 ? 11.893 -2.274 5.680 1.00 78.88 78 ALA A N 1
ATOM 604 C CA . ALA A 1 78 ? 11.154 -3.426 5.164 1.00 78.88 78 ALA A CA 1
ATOM 605 C C . ALA A 1 78 ? 11.205 -4.615 6.144 1.00 78.88 78 ALA A C 1
ATOM 607 O O . ALA A 1 78 ? 11.431 -5.768 5.763 1.00 78.88 78 ALA A O 1
ATOM 608 N N . ASP A 1 79 ? 10.990 -4.323 7.426 1.00 81.56 79 ASP A N 1
ATOM 609 C CA . ASP A 1 79 ? 11.108 -5.279 8.519 1.00 81.56 79 ASP A CA 1
ATOM 610 C C . ASP A 1 79 ? 10.175 -6.490 8.323 1.00 81.56 79 ASP A C 1
ATOM 612 O O . ASP A 1 79 ? 9.163 -6.418 7.625 1.00 81.56 79 ASP A O 1
ATOM 616 N N . SER A 1 80 ? 10.553 -7.643 8.873 1.00 85.25 80 SER A N 1
ATOM 617 C CA . SER A 1 80 ? 9.816 -8.910 8.706 1.00 85.25 80 SER A CA 1
ATOM 618 C C . SER A 1 80 ? 9.142 -9.384 9.996 1.00 85.25 80 SER A C 1
ATOM 620 O O . SER A 1 80 ? 8.587 -10.482 10.046 1.00 85.25 80 SER A O 1
ATOM 622 N N . SER A 1 81 ? 9.187 -8.580 11.056 1.00 85.69 81 SER A N 1
ATOM 623 C CA . SER A 1 81 ? 8.489 -8.860 12.303 1.00 85.69 81 SER A CA 1
ATOM 624 C C . SER A 1 81 ? 6.984 -8.897 12.073 1.00 85.69 81 SER A C 1
ATOM 626 O O . SER A 1 81 ? 6.414 -8.124 11.301 1.00 85.69 81 SER A O 1
ATOM 628 N N . GLN A 1 82 ? 6.338 -9.860 12.733 1.00 87.69 82 GLN A N 1
ATOM 629 C CA . GLN A 1 82 ? 4.886 -10.039 12.698 1.00 87.69 82 GLN A CA 1
ATOM 630 C C . GLN A 1 82 ? 4.312 -10.218 11.279 1.00 87.69 82 GLN A C 1
ATOM 632 O O . GLN A 1 82 ? 3.111 -10.059 11.088 1.00 87.69 82 GLN A O 1
ATOM 637 N N . LEU A 1 83 ? 5.142 -10.574 10.294 1.00 93.25 83 LEU A N 1
ATOM 638 C CA . LEU A 1 83 ? 4.742 -10.830 8.915 1.00 93.25 83 LEU A CA 1
ATOM 639 C C . LEU A 1 83 ? 3.867 -12.090 8.846 1.00 93.25 83 LEU A C 1
ATOM 641 O O . LEU A 1 83 ? 4.271 -13.171 9.269 1.00 93.25 83 LEU A O 1
ATOM 645 N N . LEU A 1 84 ? 2.658 -11.937 8.317 1.00 91.12 84 LEU A N 1
ATOM 646 C CA . LEU A 1 84 ? 1.681 -13.004 8.095 1.00 91.12 84 LEU A CA 1
ATOM 647 C C . LEU A 1 84 ? 1.685 -13.500 6.647 1.00 91.12 84 LEU A C 1
ATOM 649 O O . LEU A 1 84 ? 1.356 -14.655 6.389 1.00 91.12 84 LEU A O 1
ATOM 653 N N . PHE A 1 85 ? 2.015 -12.621 5.703 1.00 90.19 85 PHE A N 1
ATOM 654 C CA . PHE A 1 85 ? 1.984 -12.902 4.272 1.00 90.19 85 PHE A CA 1
ATOM 655 C C . PHE A 1 85 ? 2.993 -12.015 3.548 1.00 90.19 85 PHE A C 1
ATOM 657 O O . PHE A 1 85 ? 3.088 -10.830 3.859 1.00 90.19 85 PHE A O 1
ATOM 664 N N . ASP A 1 86 ? 3.710 -12.580 2.579 1.00 90.50 86 ASP A N 1
ATOM 665 C CA . ASP A 1 86 ? 4.631 -11.870 1.689 1.00 90.50 86 ASP A CA 1
ATOM 666 C C . ASP A 1 86 ? 4.575 -12.533 0.313 1.00 90.50 86 ASP A C 1
ATOM 668 O O . ASP A 1 86 ? 4.951 -13.696 0.160 1.00 90.50 86 ASP A O 1
ATOM 672 N N . SER A 1 87 ? 4.049 -11.813 -0.673 1.00 86.56 87 SER A N 1
ATOM 673 C CA . SER A 1 87 ? 3.975 -12.268 -2.060 1.00 86.56 87 SER A CA 1
ATOM 674 C C . SER A 1 87 ? 4.618 -11.242 -2.969 1.00 86.56 87 SER A C 1
ATOM 676 O O . SER A 1 87 ? 4.283 -10.057 -2.913 1.00 86.56 87 SER A O 1
ATOM 678 N N . ARG A 1 88 ? 5.518 -11.705 -3.837 1.00 84.81 88 ARG A N 1
ATOM 679 C CA . ARG A 1 88 ? 6.207 -10.885 -4.835 1.00 84.81 88 ARG A CA 1
ATOM 680 C C . ARG A 1 88 ? 5.710 -11.236 -6.227 1.00 84.81 88 ARG A C 1
ATOM 682 O O . ARG A 1 88 ? 5.547 -12.408 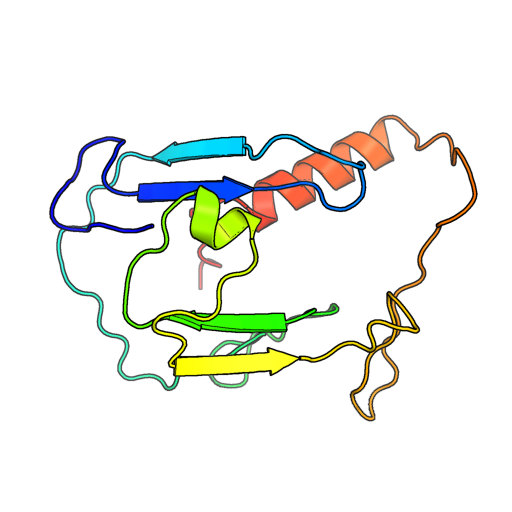-6.550 1.00 84.81 88 ARG A O 1
ATOM 689 N N . PHE A 1 89 ? 5.487 -10.206 -7.029 1.00 78.56 89 PHE A N 1
ATOM 690 C CA . PHE A 1 89 ? 4.937 -10.300 -8.381 1.00 78.56 89 PHE A CA 1
ATOM 691 C C . PHE A 1 89 ? 5.860 -9.648 -9.426 1.00 78.56 89 PHE A C 1
ATOM 693 O O . PHE A 1 89 ? 5.483 -9.505 -10.585 1.00 78.56 89 PHE A O 1
ATOM 700 N N . VAL A 1 90 ? 7.075 -9.261 -9.030 1.00 76.25 90 VAL A N 1
ATOM 701 C CA . VAL A 1 90 ? 8.109 -8.733 -9.927 1.00 76.25 90 VAL A CA 1
ATOM 702 C C . VAL A 1 90 ? 9.438 -9.433 -9.686 1.00 76.25 90 VAL A C 1
ATOM 704 O O . VAL A 1 90 ? 9.675 -10.005 -8.619 1.00 76.25 90 VAL A O 1
ATOM 707 N N . ASP A 1 91 ? 10.300 -9.364 -10.692 1.00 77.25 91 ASP A N 1
ATOM 708 C CA . ASP A 1 91 ? 11.691 -9.780 -10.606 1.00 77.25 91 ASP A CA 1
ATOM 709 C C . ASP A 1 91 ? 12.564 -8.577 -10.218 1.00 77.25 91 ASP A C 1
ATOM 711 O O . ASP A 1 91 ? 12.698 -7.625 -10.986 1.00 77.25 91 ASP A O 1
ATOM 715 N N . ASP A 1 92 ? 13.183 -8.628 -9.034 1.00 75.62 92 ASP A N 1
ATOM 716 C CA . ASP A 1 92 ? 14.064 -7.565 -8.529 1.00 75.62 92 ASP A CA 1
ATOM 717 C C . ASP A 1 92 ? 15.264 -7.305 -9.469 1.00 75.62 92 ASP A C 1
ATOM 719 O O . ASP A 1 92 ? 15.820 -6.205 -9.489 1.00 75.62 92 ASP A O 1
ATOM 723 N N . SER A 1 93 ? 15.667 -8.304 -10.266 1.00 80.06 93 SER A N 1
ATOM 724 C CA . SER A 1 93 ? 16.741 -8.177 -11.259 1.00 80.06 93 SER A CA 1
ATOM 725 C C . SER A 1 93 ? 16.283 -7.561 -12.584 1.00 80.06 93 SER A C 1
ATOM 727 O O . SER A 1 93 ? 17.108 -7.022 -13.325 1.00 80.06 93 SER A O 1
ATOM 729 N N . HIS A 1 94 ? 14.973 -7.551 -12.841 1.00 78.88 94 HIS A N 1
ATOM 730 C CA . HIS A 1 94 ? 14.352 -6.943 -14.014 1.00 78.88 94 HIS A CA 1
ATOM 731 C C . HIS A 1 94 ? 13.175 -6.056 -13.582 1.00 78.88 94 HIS A C 1
ATOM 733 O O . HIS A 1 94 ? 12.012 -6.437 -13.744 1.00 78.88 94 HIS A O 1
ATOM 739 N N . PRO A 1 95 ? 13.444 -4.852 -13.039 1.00 76.69 95 PRO A N 1
ATOM 740 C CA . PRO A 1 95 ? 12.386 -3.913 -12.697 1.00 76.69 95 PRO A CA 1
ATOM 741 C C . PRO A 1 95 ? 11.423 -3.724 -13.876 1.00 76.69 95 PRO A C 1
ATOM 743 O O . PRO A 1 95 ? 11.843 -3.699 -15.032 1.00 76.69 95 PRO A O 1
ATOM 746 N N . GLY A 1 96 ? 10.125 -3.608 -13.589 1.00 77.50 96 GLY A N 1
ATOM 747 C CA . GLY A 1 96 ? 9.090 -3.479 -14.622 1.00 77.50 96 GLY A CA 1
ATOM 748 C C . GLY A 1 96 ? 8.729 -4.792 -15.323 1.00 77.50 96 GLY A C 1
ATOM 749 O O . GLY A 1 96 ? 7.843 -4.798 -16.172 1.00 77.50 96 GLY A O 1
ATOM 750 N N . HIS A 1 97 ? 9.349 -5.915 -14.969 1.00 84.19 97 HIS A N 1
ATOM 751 C CA . HIS A 1 97 ? 9.000 -7.209 -15.536 1.00 84.19 97 HIS A CA 1
ATOM 752 C C . HIS A 1 97 ? 7.845 -7.871 -14.767 1.00 84.19 97 HIS A C 1
ATOM 754 O O . HIS A 1 97 ? 7.998 -8.269 -13.613 1.00 84.19 97 HIS A O 1
ATOM 760 N N . ASP A 1 98 ? 6.696 -8.022 -15.431 1.00 80.00 98 ASP A N 1
ATOM 761 C CA . ASP A 1 98 ? 5.624 -8.937 -15.013 1.00 80.00 98 ASP A CA 1
ATOM 762 C C . ASP A 1 98 ? 6.124 -10.392 -14.938 1.00 80.00 98 ASP A C 1
ATOM 764 O O . ASP A 1 98 ? 6.566 -10.943 -15.946 1.00 80.00 98 ASP A O 1
ATOM 768 N N . VAL A 1 99 ? 6.055 -11.023 -13.761 1.00 79.56 99 VAL A N 1
ATOM 769 C CA . VAL A 1 99 ? 6.408 -12.450 -13.589 1.00 79.56 99 VAL A CA 1
ATOM 770 C C . VAL A 1 99 ? 5.247 -13.395 -13.912 1.00 79.56 99 VAL A C 1
ATOM 772 O O . VAL A 1 99 ? 5.413 -14.615 -13.869 1.00 79.56 99 VAL A O 1
ATOM 775 N N . SER A 1 100 ? 4.061 -12.859 -14.207 1.00 76.69 100 SER A N 1
ATOM 776 C CA . SER A 1 100 ? 2.913 -13.650 -14.629 1.00 76.69 100 SER A CA 1
ATOM 777 C C . SER A 1 100 ? 3.057 -14.124 -16.086 1.00 76.69 100 SER A C 1
ATOM 779 O O . SER A 1 100 ? 3.775 -13.512 -16.879 1.00 76.69 100 SER A O 1
ATOM 781 N N . PRO A 1 101 ? 2.322 -15.173 -16.501 1.00 79.06 101 PRO A N 1
ATOM 782 C CA . PRO A 1 101 ? 2.327 -15.637 -17.892 1.00 79.06 101 PRO A CA 1
ATOM 783 C C . PRO A 1 101 ? 1.785 -14.625 -18.919 1.00 79.06 101 PRO A C 1
ATOM 785 O O . PRO A 1 101 ? 1.829 -14.905 -20.117 1.00 79.06 101 PRO A O 1
ATOM 788 N N . HIS A 1 102 ? 1.237 -13.486 -18.481 1.00 80.75 102 HIS A N 1
ATOM 789 C CA . HIS A 1 102 ? 0.607 -12.494 -19.355 1.00 80.75 102 HIS A CA 1
ATOM 790 C C . HIS A 1 102 ? 1.612 -11.527 -20.001 1.00 80.75 102 HIS A C 1
ATOM 792 O O . HIS A 1 102 ? 1.275 -10.898 -21.000 1.00 80.75 102 HIS A O 1
ATOM 798 N N . ASN A 1 103 ? 2.856 -11.460 -19.504 1.00 78.69 103 ASN A N 1
ATOM 799 C CA . ASN A 1 103 ? 3.943 -10.638 -20.058 1.00 78.69 103 ASN A CA 1
ATOM 800 C C . ASN A 1 103 ? 3.590 -9.143 -20.197 1.00 78.69 103 ASN A C 1
ATOM 802 O O . ASN A 1 103 ? 4.009 -8.476 -21.147 1.00 78.69 103 ASN A O 1
ATOM 806 N N . HIS A 1 104 ? 2.817 -8.590 -19.258 1.00 80.88 104 HIS A N 1
ATOM 807 C CA . HIS A 1 104 ? 2.456 -7.169 -19.252 1.00 80.88 104 HIS A CA 1
ATOM 808 C C . HIS A 1 104 ? 3.570 -6.314 -18.627 1.00 80.88 104 HIS A C 1
ATOM 810 O O . HIS A 1 104 ? 3.381 -5.655 -17.605 1.00 80.88 104 HIS A O 1
ATOM 816 N N . HIS A 1 105 ? 4.767 -6.343 -19.213 1.00 83.50 105 HIS A N 1
ATOM 817 C CA . HIS A 1 105 ? 5.912 -5.605 -18.681 1.00 83.50 105 HIS A CA 1
ATOM 818 C C . HIS A 1 105 ? 5.709 -4.085 -18.790 1.00 83.50 105 HIS A C 1
ATOM 820 O O . HIS A 1 105 ? 5.274 -3.560 -19.817 1.00 83.50 105 HIS A O 1
ATOM 826 N N . ALA A 1 106 ? 6.085 -3.361 -17.741 1.00 77.31 106 ALA A N 1
ATOM 827 C CA . ALA A 1 106 ? 6.165 -1.912 -17.754 1.00 77.31 106 ALA A CA 1
ATOM 828 C C . ALA A 1 106 ? 7.477 -1.464 -18.407 1.00 77.31 106 ALA A C 1
ATOM 830 O O . ALA A 1 106 ? 8.561 -1.941 -18.070 1.00 77.31 106 ALA A O 1
ATOM 831 N N . SER A 1 107 ? 7.394 -0.483 -19.303 1.00 73.88 107 SER A N 1
ATOM 832 C CA . SER A 1 107 ? 8.575 0.209 -19.812 1.00 73.88 107 SER A CA 1
ATOM 833 C C . SER A 1 107 ? 9.113 1.162 -18.746 1.00 73.88 107 SER A C 1
ATOM 835 O O . SER A 1 107 ? 8.435 2.121 -18.370 1.00 73.88 107 SER A O 1
ATOM 837 N N . LEU A 1 108 ? 10.338 0.931 -18.283 1.00 68.19 108 LEU A N 1
ATOM 838 C CA . LEU A 1 108 ? 11.038 1.859 -17.401 1.00 68.19 108 LEU A CA 1
ATOM 839 C C . LEU A 1 108 ? 11.977 2.746 -18.206 1.00 68.19 108 LEU A C 1
ATOM 841 O O . LEU A 1 108 ? 12.921 2.272 -18.834 1.00 68.19 108 LEU A O 1
ATOM 845 N N . GLU A 1 109 ? 11.757 4.052 -18.132 1.00 67.25 109 GLU A N 1
ATOM 846 C CA . GLU A 1 109 ? 12.744 5.032 -18.572 1.00 67.25 109 GLU A CA 1
ATOM 847 C C . GLU A 1 109 ? 13.743 5.278 -17.431 1.00 67.25 109 GLU A C 1
ATOM 849 O O . GLU A 1 109 ? 13.579 6.194 -16.627 1.00 67.25 109 GLU A O 1
ATOM 854 N N . THR A 1 110 ? 14.768 4.429 -17.322 1.00 58.62 110 THR A N 1
ATOM 855 C CA . THR A 1 110 ? 15.850 4.557 -16.322 1.00 58.62 110 THR A CA 1
ATOM 856 C C . THR A 1 110 ? 16.977 5.489 -16.764 1.00 58.62 110 THR A C 1
ATOM 858 O O . THR A 1 110 ? 17.737 5.979 -15.931 1.00 58.62 110 THR A O 1
ATOM 861 N N . THR A 1 111 ? 17.075 5.791 -18.059 1.00 53.12 111 THR A N 1
ATOM 862 C CA . THR A 1 111 ? 18.073 6.713 -18.611 1.00 53.12 111 THR A CA 1
ATOM 863 C C . THR A 1 111 ? 17.402 7.791 -19.443 1.00 53.12 111 THR A C 1
ATOM 865 O O . THR A 1 111 ? 17.011 7.557 -20.584 1.00 53.12 111 THR A O 1
ATOM 868 N N . GLY A 1 112 ? 17.313 8.994 -18.881 1.00 48.62 112 GLY A N 1
ATOM 869 C CA . GLY A 1 112 ? 16.975 10.191 -19.635 1.00 48.62 112 GLY A CA 1
ATOM 870 C C . GLY A 1 112 ? 16.161 11.175 -18.818 1.00 48.62 112 GLY A C 1
ATOM 871 O O . GLY A 1 112 ? 15.066 10.874 -18.354 1.00 48.62 112 GLY A O 1
ATOM 872 N N . THR A 1 113 ? 16.668 12.397 -18.709 1.00 50.25 113 THR A N 1
ATOM 873 C CA . THR A 1 113 ? 15.863 13.600 -18.501 1.00 50.25 113 THR A CA 1
ATOM 874 C C . THR A 1 113 ? 14.909 13.765 -19.686 1.00 50.25 113 THR A C 1
ATOM 876 O O . THR A 1 113 ? 15.056 14.670 -20.505 1.00 50.25 113 THR A O 1
ATOM 879 N N . ALA A 1 114 ? 13.911 12.888 -19.810 1.00 55.97 114 ALA A N 1
ATOM 880 C CA . ALA A 1 114 ? 12.750 13.182 -20.621 1.00 55.97 114 ALA A CA 1
ATOM 881 C C . ALA A 1 114 ? 12.163 14.460 -20.021 1.00 55.97 114 ALA A C 1
ATOM 883 O O . ALA A 1 114 ? 11.659 14.461 -18.893 1.00 55.97 114 ALA A O 1
ATOM 884 N N . VAL A 1 115 ? 12.318 15.582 -20.730 1.00 58.69 115 VAL A N 1
ATOM 885 C CA . VAL A 1 115 ? 11.706 16.852 -20.345 1.00 58.69 115 VAL A CA 1
ATOM 886 C C . VAL A 1 115 ? 10.206 16.651 -20.505 1.00 58.69 115 VAL A C 1
ATOM 888 O O . VAL A 1 115 ? 9.626 16.919 -21.554 1.00 58.69 115 VAL A O 1
ATOM 891 N N . ARG A 1 116 ? 9.581 16.100 -19.461 1.00 73.69 116 ARG A N 1
ATOM 892 C CA . ARG A 1 116 ? 8.139 15.881 -19.405 1.00 73.69 116 ARG A CA 1
ATOM 893 C C . ARG A 1 116 ? 7.480 17.231 -19.583 1.00 73.69 116 ARG A C 1
ATOM 895 O O . ARG A 1 116 ? 7.852 18.186 -18.895 1.00 73.69 116 ARG A O 1
ATOM 902 N N . THR A 1 117 ? 6.500 17.325 -20.468 1.00 84.25 117 THR A N 1
ATOM 903 C CA . THR A 1 117 ? 5.741 18.565 -20.624 1.00 84.25 117 THR A CA 1
ATOM 904 C C . THR A 1 117 ? 5.049 18.917 -19.301 1.00 84.25 117 THR A C 1
ATOM 906 O O . THR A 1 117 ? 4.775 18.025 -18.486 1.00 84.25 117 THR A O 1
ATOM 909 N N . PRO A 1 118 ? 4.743 20.198 -19.037 1.00 85.31 118 PRO A N 1
ATOM 910 C CA . PRO A 1 118 ? 3.949 20.579 -17.870 1.00 85.31 118 PRO A CA 1
ATOM 911 C C . PRO A 1 118 ? 2.656 19.758 -17.731 1.00 85.31 118 PRO A C 1
ATOM 913 O O . PRO A 1 118 ? 2.308 19.350 -16.627 1.00 85.31 118 PRO A O 1
ATOM 916 N N . GLN A 1 119 ? 2.003 19.432 -18.850 1.00 84.75 119 GLN A N 1
ATOM 917 C CA . GLN A 1 119 ? 0.799 18.602 -18.900 1.00 84.75 119 GLN A CA 1
ATOM 918 C C . GLN A 1 119 ? 1.065 17.160 -18.453 1.00 84.75 119 GLN A C 1
ATOM 920 O O . GLN A 1 119 ? 0.294 16.612 -17.669 1.00 84.75 119 GLN A O 1
ATOM 925 N N . GLN A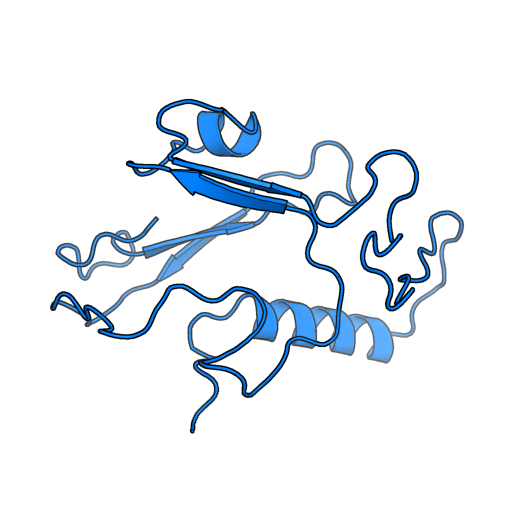 1 120 ? 2.165 16.544 -18.900 1.00 79.50 120 GLN A N 1
ATOM 926 C CA . GLN A 1 120 ? 2.549 15.199 -18.457 1.00 79.50 120 GLN A CA 1
ATOM 927 C C . GLN A 1 120 ? 2.854 15.170 -16.956 1.00 79.50 120 GLN A C 1
ATOM 929 O O . GLN A 1 120 ? 2.397 14.266 -16.261 1.00 79.50 120 GLN A O 1
ATOM 934 N N . ARG A 1 121 ? 3.560 16.180 -16.432 1.00 77.44 121 ARG A N 1
ATOM 935 C CA . ARG A 1 121 ? 3.836 16.285 -14.989 1.00 77.44 121 ARG A CA 1
ATOM 936 C C . ARG A 1 121 ? 2.560 16.469 -14.172 1.00 77.44 121 ARG A C 1
ATOM 938 O O . ARG A 1 121 ? 2.391 15.784 -13.171 1.00 77.44 121 ARG A O 1
ATOM 945 N N . ALA A 1 122 ? 1.653 17.337 -14.619 1.00 77.12 122 ALA A N 1
ATOM 946 C CA . ALA A 1 122 ? 0.364 17.547 -13.965 1.00 77.12 122 ALA A CA 1
ATOM 947 C C . ALA A 1 122 ? -0.490 16.270 -13.963 1.00 77.12 122 ALA A C 1
ATOM 949 O O . ALA A 1 122 ? -1.090 15.938 -12.946 1.00 77.12 122 ALA A O 1
ATOM 950 N N . ARG A 1 123 ? -0.497 15.512 -15.068 1.00 75.81 123 ARG A N 1
ATOM 951 C CA . ARG A 1 123 ? -1.200 14.225 -15.154 1.00 75.81 123 ARG A CA 1
ATOM 952 C C . ARG A 1 123 ? -0.622 13.189 -14.193 1.00 75.81 123 ARG A C 1
ATOM 954 O O . ARG A 1 123 ? -1.392 12.521 -13.516 1.00 75.81 123 ARG A O 1
ATOM 961 N N . ILE A 1 124 ? 0.703 13.062 -14.119 1.00 75.19 124 ILE A N 1
ATOM 962 C CA . ILE A 1 124 ? 1.360 12.150 -13.171 1.00 75.19 124 ILE A CA 1
ATOM 963 C C . ILE A 1 124 ? 1.033 12.563 -11.736 1.00 75.19 124 ILE A C 1
ATOM 965 O O . ILE A 1 124 ? 0.621 11.718 -10.953 1.00 75.19 124 ILE A O 1
ATOM 969 N N . ALA A 1 125 ? 1.141 13.853 -11.406 1.00 70.31 125 ALA A N 1
ATOM 970 C CA . ALA A 1 125 ? 0.801 14.363 -10.080 1.00 70.31 125 ALA A CA 1
ATOM 971 C C . ALA A 1 125 ? -0.670 14.104 -9.717 1.00 70.31 125 ALA A C 1
ATOM 973 O O . ALA A 1 125 ? -0.954 13.707 -8.593 1.00 70.31 125 ALA A O 1
ATOM 974 N N . LEU A 1 126 ? -1.595 14.264 -10.671 1.00 74.12 126 LEU A N 1
ATOM 975 C CA . LEU A 1 126 ? -3.012 13.959 -10.479 1.00 74.12 126 LEU A CA 1
ATOM 976 C C . LEU A 1 126 ? -3.252 12.463 -10.257 1.00 74.12 126 LEU A C 1
ATOM 978 O O . LEU A 1 126 ? -3.946 12.100 -9.317 1.00 74.12 126 LEU A O 1
ATOM 982 N N . LEU A 1 127 ? -2.680 11.592 -11.093 1.00 70.12 127 LEU A N 1
ATOM 983 C CA . LEU A 1 127 ? -2.805 10.139 -10.931 1.00 70.12 127 LEU A CA 1
ATOM 984 C C . LEU A 1 127 ? -2.205 9.679 -9.604 1.00 70.12 127 LEU A C 1
ATOM 986 O O . LEU A 1 127 ? -2.802 8.870 -8.909 1.00 70.12 127 LEU A O 1
ATOM 990 N N . HIS A 1 128 ? -1.059 10.238 -9.229 1.00 67.88 128 HIS A N 1
ATOM 991 C CA . HIS A 1 128 ? -0.417 9.965 -7.956 1.00 67.88 128 HIS A CA 1
ATOM 992 C C . HIS A 1 128 ? -1.284 10.429 -6.781 1.00 67.88 128 HIS A C 1
ATOM 994 O O . HIS A 1 128 ? -1.473 9.668 -5.838 1.00 67.88 128 HIS A O 1
ATOM 1000 N N . ALA A 1 129 ? -1.878 11.623 -6.857 1.00 67.12 129 ALA A N 1
ATOM 1001 C CA . ALA A 1 129 ? -2.828 12.091 -5.856 1.00 67.12 129 ALA A CA 1
ATOM 1002 C C . ALA A 1 129 ? -4.045 11.160 -5.769 1.00 67.12 129 ALA A C 1
ATOM 1004 O O . ALA A 1 129 ? -4.386 10.733 -4.675 1.00 67.12 129 ALA A O 1
ATOM 1005 N N . LEU A 1 130 ? -4.657 10.781 -6.895 1.00 63.88 130 LEU A N 1
ATOM 1006 C CA . LEU A 1 130 ? -5.835 9.907 -6.922 1.00 63.88 130 LEU A CA 1
ATOM 1007 C C . LEU A 1 130 ? -5.543 8.500 -6.385 1.00 63.88 130 LEU A C 1
ATOM 1009 O O . LEU A 1 130 ? -6.318 7.995 -5.582 1.00 63.88 130 LEU A O 1
ATOM 1013 N N . LEU A 1 131 ? -4.426 7.884 -6.783 1.00 62.72 131 LEU A N 1
ATOM 1014 C CA . LEU A 1 131 ? -4.036 6.539 -6.339 1.00 62.72 131 LEU A CA 1
ATOM 1015 C C . LEU A 1 131 ? -3.640 6.487 -4.857 1.00 62.72 131 LEU A C 1
ATOM 1017 O O . LEU A 1 131 ? -3.731 5.428 -4.247 1.00 62.72 131 LEU A O 1
ATOM 1021 N N . ASN A 1 132 ? -3.224 7.617 -4.279 1.00 60.03 132 ASN A N 1
ATOM 1022 C CA . ASN A 1 132 ? -2.891 7.736 -2.857 1.00 60.03 132 ASN A CA 1
ATOM 1023 C C . ASN A 1 132 ? -3.996 8.427 -2.034 1.00 60.03 132 ASN A C 1
ATOM 1025 O O . ASN A 1 132 ? -3.807 8.683 -0.846 1.00 60.03 132 ASN A O 1
ATOM 1029 N N . SER A 1 133 ? -5.143 8.750 -2.641 1.00 54.47 133 SER A N 1
ATOM 1030 C CA . SER A 1 133 ? -6.291 9.325 -1.939 1.00 54.47 133 SER A CA 1
ATOM 1031 C C . SER A 1 133 ? -7.230 8.212 -1.499 1.00 54.47 133 SER A C 1
ATOM 1033 O O . SER A 1 133 ? -7.888 7.582 -2.322 1.00 54.47 133 SER A O 1
ATOM 1035 N N . ASN A 1 134 ? -7.364 8.019 -0.189 1.00 50.06 134 ASN A N 1
ATOM 1036 C CA . ASN A 1 134 ? -8.282 7.028 0.377 1.00 50.06 134 ASN A CA 1
ATOM 1037 C C . ASN A 1 134 ? -9.772 7.294 0.096 1.00 50.06 134 ASN A C 1
ATOM 1039 O O . ASN A 1 134 ? -10.588 6.393 0.271 1.00 50.06 134 ASN A O 1
ATOM 1043 N N . GLU A 1 135 ? -10.140 8.502 -0.341 1.00 44.12 135 GLU A N 1
ATOM 1044 C CA . GLU A 1 135 ? -11.515 8.819 -0.750 1.00 44.12 135 GLU A CA 1
ATOM 1045 C C . GLU A 1 135 ? -11.839 8.430 -2.198 1.00 44.12 135 GLU A C 1
ATOM 1047 O O . GLU A 1 135 ? -13.004 8.491 -2.584 1.00 44.12 135 GLU A O 1
ATOM 1052 N N . MET A 1 136 ? -10.879 7.915 -2.979 1.00 42.19 136 MET A N 1
ATOM 1053 C CA . MET A 1 136 ? -11.208 7.113 -4.164 1.00 42.19 136 MET A CA 1
ATOM 1054 C C . MET A 1 136 ? -11.524 5.676 -3.732 1.00 42.19 136 MET A C 1
ATOM 1056 O O . MET A 1 136 ? -10.931 4.692 -4.167 1.00 42.19 136 MET A O 1
ATOM 1060 N N . ILE A 1 137 ? -12.535 5.560 -2.870 1.00 45.53 137 ILE A N 1
ATOM 1061 C CA . ILE A 1 137 ? -13.456 4.438 -2.967 1.00 45.53 137 ILE A CA 1
ATOM 1062 C C . ILE A 1 137 ? -13.991 4.548 -4.392 1.00 45.53 137 ILE A C 1
ATOM 1064 O O . ILE A 1 137 ? -14.666 5.526 -4.707 1.00 45.53 137 ILE A O 1
ATOM 1068 N N . TYR A 1 138 ? -13.630 3.611 -5.272 1.00 42.75 138 TYR A N 1
ATOM 1069 C CA . TYR A 1 138 ? -14.320 3.463 -6.550 1.00 42.75 138 TYR A CA 1
ATOM 1070 C C . TYR A 1 138 ? -15.811 3.403 -6.224 1.00 42.75 138 TYR A C 1
ATOM 1072 O O . TYR A 1 138 ? -16.275 2.434 -5.620 1.00 42.75 138 TYR A O 1
ATOM 1080 N N . VAL A 1 139 ? -16.511 4.502 -6.508 1.00 29.14 139 VAL A N 1
ATOM 1081 C CA . VAL A 1 139 ? -17.934 4.638 -6.234 1.00 29.14 139 VAL A CA 1
ATOM 1082 C C . VAL A 1 139 ? -18.630 3.725 -7.228 1.00 29.14 139 VAL A C 1
ATOM 1084 O O . VAL A 1 139 ? -18.779 4.076 -8.396 1.00 29.14 139 VAL A O 1
ATOM 1087 N N . ASP A 1 140 ? -18.961 2.529 -6.754 1.00 34.12 140 ASP A N 1
ATOM 1088 C CA . ASP A 1 140 ? -19.996 1.656 -7.299 1.00 34.12 140 ASP A CA 1
ATOM 1089 C C . ASP A 1 140 ? -20.625 0.837 -6.165 1.00 34.12 140 ASP A C 1
ATOM 1091 O O . ASP A 1 140 ? -19.939 -0.075 -5.620 1.00 34.12 140 ASP A O 1
#